Protein AF-A0A938Z4D9-F1 (afdb_monomer)

Structure (mmCIF, N/CA/C/O backbone):
data_AF-A0A938Z4D9-F1
#
_entry.id   AF-A0A938Z4D9-F1
#
loop_
_atom_site.group_PDB
_atom_site.id
_atom_site.type_symbol
_atom_site.label_atom_id
_atom_site.label_alt_id
_atom_site.label_comp_id
_atom_site.label_asym_id
_atom_site.label_entity_id
_atom_site.label_seq_id
_atom_site.pdbx_PDB_ins_code
_atom_site.Cartn_x
_atom_site.Cartn_y
_atom_site.Cartn_z
_atom_site.occupancy
_atom_site.B_iso_or_equiv
_atom_site.auth_seq_id
_atom_site.auth_comp_id
_atom_site.auth_asym_id
_atom_site.auth_atom_id
_atom_site.pdbx_PDB_model_num
ATOM 1 N N . MET A 1 1 ? 13.780 -16.875 -3.526 1.00 54.66 1 MET A N 1
ATOM 2 C CA . MET A 1 1 ? 12.325 -17.129 -3.579 1.00 54.66 1 MET A CA 1
ATOM 3 C C . MET A 1 1 ? 11.646 -15.875 -4.090 1.00 54.66 1 MET A C 1
ATOM 5 O O . MET A 1 1 ? 11.906 -14.808 -3.547 1.00 54.66 1 MET A O 1
ATOM 9 N N . GLN A 1 2 ? 10.846 -15.984 -5.148 1.00 69.38 2 GLN A N 1
ATOM 10 C CA . GLN A 1 2 ? 10.008 -14.881 -5.615 1.00 69.38 2 GLN A CA 1
ATOM 11 C C . GLN A 1 2 ? 8.846 -14.740 -4.625 1.00 69.38 2 GLN A C 1
ATOM 13 O O . GLN A 1 2 ? 8.143 -15.717 -4.373 1.00 69.38 2 GLN A O 1
ATOM 18 N N . ARG A 1 3 ? 8.695 -13.572 -3.990 1.00 84.44 3 ARG A N 1
A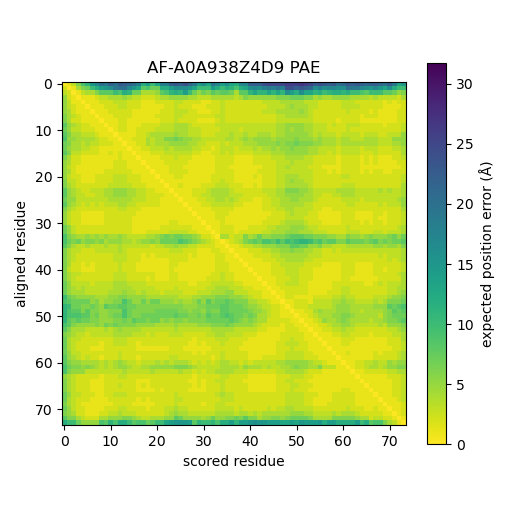TOM 19 C CA . ARG A 1 3 ? 7.560 -13.323 -3.091 1.00 84.44 3 ARG A CA 1
ATOM 20 C C . ARG A 1 3 ? 6.294 -13.190 -3.937 1.00 84.44 3 ARG A C 1
ATOM 22 O O . ARG A 1 3 ? 6.317 -12.483 -4.943 1.00 84.44 3 ARG A O 1
A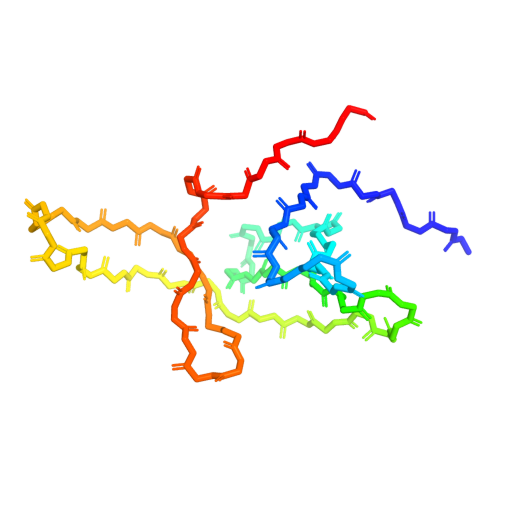TOM 29 N N . LYS A 1 4 ? 5.215 -13.869 -3.541 1.00 92.38 4 LYS A N 1
ATOM 30 C CA . LYS A 1 4 ? 3.908 -13.731 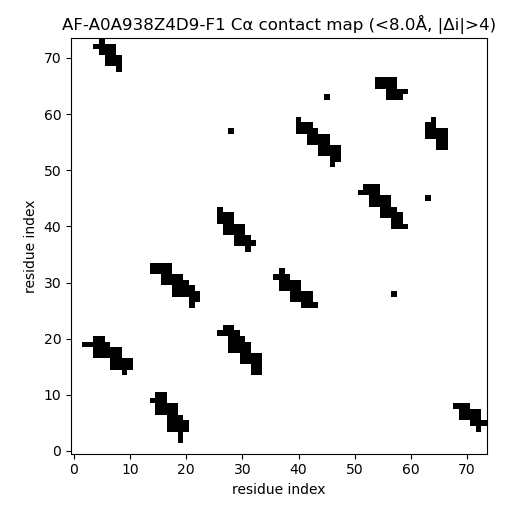-4.192 1.00 92.38 4 LYS A CA 1
ATOM 31 C C . LYS A 1 4 ? 3.340 -12.347 -3.863 1.00 92.38 4 LYS A C 1
ATOM 33 O O . LYS A 1 4 ? 3.371 -11.937 -2.708 1.00 92.38 4 LYS A O 1
ATOM 38 N N . VAL A 1 5 ? 2.864 -11.633 -4.878 1.00 95.00 5 VAL A N 1
ATOM 39 C CA . VAL A 1 5 ? 2.127 -10.375 -4.698 1.00 95.00 5 VAL A CA 1
ATOM 40 C C . VAL A 1 5 ? 0.708 -10.723 -4.251 1.00 95.00 5 VAL A C 1
ATOM 42 O O . VAL A 1 5 ? 0.077 -11.569 -4.877 1.00 95.00 5 VAL A O 1
ATOM 45 N N . ILE A 1 6 ? 0.232 -10.100 -3.173 1.00 96.25 6 ILE A N 1
ATOM 46 C CA . ILE A 1 6 ? -1.125 -10.288 -2.624 1.00 96.25 6 ILE A CA 1
ATOM 47 C C . ILE A 1 6 ? -2.040 -9.095 -2.912 1.00 96.25 6 ILE A C 1
ATOM 49 O O . ILE A 1 6 ? -3.263 -9.206 -2.832 1.00 96.25 6 ILE A O 1
ATOM 53 N N . GLY A 1 7 ? -1.451 -7.949 -3.255 1.00 96.75 7 GLY A N 1
ATOM 54 C CA . GLY A 1 7 ? -2.188 -6.746 -3.596 1.00 96.75 7 GLY A CA 1
ATOM 55 C C . GLY A 1 7 ? -1.370 -5.775 -4.437 1.00 96.75 7 GLY A C 1
ATOM 56 O O . GLY A 1 7 ? -0.139 -5.825 -4.445 1.00 96.75 7 GLY A O 1
ATOM 57 N N . ALA A 1 8 ? -2.055 -4.888 -5.145 1.00 96.06 8 ALA A N 1
ATOM 58 C CA . ALA A 1 8 ? -1.453 -3.872 -5.989 1.00 96.06 8 ALA A CA 1
ATOM 59 C C . ALA A 1 8 ? -2.143 -2.520 -5.790 1.00 96.06 8 ALA A C 1
ATOM 61 O O . ALA A 1 8 ? -3.368 -2.440 -5.767 1.00 96.06 8 ALA A O 1
ATOM 62 N N . TYR A 1 9 ? -1.350 -1.456 -5.696 1.00 96.81 9 TYR A N 1
ATOM 63 C CA . TYR A 1 9 ? -1.842 -0.080 -5.686 1.00 96.81 9 TYR A CA 1
ATOM 64 C C . TYR A 1 9 ? -1.244 0.693 -6.872 1.00 96.81 9 TYR A C 1
ATOM 66 O O . TYR A 1 9 ? -0.012 0.767 -6.991 1.00 96.81 9 TYR A O 1
ATOM 74 N N . PRO A 1 10 ? -2.070 1.243 -7.778 1.00 94.25 10 PRO A N 1
ATOM 75 C CA . PRO A 1 10 ? -1.586 1.972 -8.940 1.00 94.25 10 PRO A CA 1
ATOM 76 C C . PRO A 1 10 ? -1.117 3.373 -8.529 1.00 94.25 10 PRO A C 1
ATOM 78 O O . PRO A 1 10 ? -1.862 4.128 -7.916 1.00 94.25 10 PRO A O 1
ATOM 81 N N . LEU A 1 11 ? 0.113 3.748 -8.895 1.00 93.50 11 LEU A N 1
ATOM 82 C CA . LEU A 1 11 ? 0.588 5.132 -8.752 1.00 93.50 11 LEU A CA 1
ATOM 83 C C . LEU A 1 11 ? 0.400 5.906 -10.059 1.00 93.50 11 LEU A C 1
ATOM 85 O O . LEU A 1 11 ? -0.055 7.045 -10.057 1.00 93.50 11 LEU A O 1
ATOM 89 N N . CYS A 1 12 ? 0.768 5.288 -11.184 1.00 92.25 12 CYS A N 1
ATOM 90 C CA . CYS A 1 12 ? 0.551 5.802 -12.533 1.00 92.25 12 CYS A CA 1
ATOM 91 C C . CYS A 1 12 ? 0.637 4.663 -13.563 1.00 92.25 12 CYS A C 1
ATOM 93 O O . CYS A 1 12 ? 0.873 3.507 -13.216 1.00 92.25 12 CYS A O 1
ATOM 95 N N . ASN A 1 13 ? 0.525 4.992 -14.852 1.00 92.38 13 ASN A N 1
ATOM 96 C CA . ASN A 1 13 ? 0.546 4.006 -15.943 1.00 92.38 13 ASN A CA 1
ATOM 97 C C . ASN A 1 13 ? 1.835 3.161 -16.018 1.00 92.38 13 ASN A C 1
ATOM 99 O O . ASN A 1 13 ? 1.831 2.104 -16.642 1.00 92.38 13 ASN A O 1
ATOM 103 N N . THR A 1 14 ? 2.942 3.617 -15.422 1.00 91.75 14 THR A N 1
ATOM 104 C CA . THR A 1 14 ? 4.254 2.941 -15.468 1.00 91.75 14 THR A CA 1
ATOM 105 C C . THR A 1 14 ? 4.778 2.526 -14.092 1.00 91.75 14 THR A C 1
ATOM 107 O O . THR A 1 14 ? 5.898 2.019 -13.985 1.00 91.75 14 THR A O 1
ATOM 110 N N . ALA A 1 15 ? 4.026 2.791 -13.023 1.00 93.06 15 ALA A N 1
ATOM 111 C CA . ALA A 1 15 ? 4.473 2.540 -11.662 1.00 93.06 15 ALA A CA 1
ATOM 112 C C . ALA A 1 15 ? 3.320 2.087 -10.772 1.00 93.06 15 ALA A C 1
ATOM 114 O O . ALA A 1 15 ? 2.255 2.703 -10.728 1.00 93.06 15 ALA A O 1
ATOM 115 N N . GLY A 1 16 ? 3.576 1.031 -10.011 1.00 94.69 16 GLY A N 1
ATOM 116 C CA . GLY A 1 16 ? 2.652 0.523 -9.014 1.00 94.69 16 GLY A CA 1
ATOM 117 C C . GLY A 1 16 ? 3.398 -0.017 -7.809 1.00 94.69 16 GLY A C 1
ATOM 118 O O . GLY A 1 16 ? 4.564 -0.421 -7.888 1.00 94.69 16 GLY A O 1
ATOM 119 N N . LEU A 1 17 ? 2.705 -0.008 -6.682 1.00 96.94 17 LEU A N 1
ATOM 120 C CA . LEU A 1 17 ? 3.155 -0.671 -5.477 1.00 96.94 17 LEU A CA 1
ATOM 121 C C . LEU A 1 17 ? 2.626 -2.099 -5.474 1.00 96.94 17 LEU A C 1
ATOM 123 O O . LEU A 1 17 ? 1.425 -2.317 -5.591 1.00 96.94 17 LEU A O 1
ATOM 127 N N . ALA A 1 18 ? 3.528 -3.056 -5.315 1.00 96.69 18 ALA A N 1
ATOM 128 C CA . ALA A 1 18 ? 3.206 -4.444 -5.041 1.00 96.69 18 ALA A CA 1
ATOM 129 C C . ALA A 1 18 ? 3.245 -4.670 -3.527 1.00 96.69 18 ALA A C 1
ATOM 131 O O . ALA A 1 18 ? 4.278 -4.445 -2.889 1.00 96.69 18 ALA A O 1
ATOM 132 N N . VAL A 1 19 ? 2.128 -5.118 -2.965 1.00 97.06 19 VAL A N 1
ATOM 133 C CA . VAL A 1 19 ? 2.015 -5.566 -1.578 1.00 97.06 19 VAL A CA 1
ATOM 134 C C . VAL A 1 19 ? 2.294 -7.061 -1.544 1.00 97.06 19 VAL A C 1
ATOM 136 O O . VAL A 1 19 ? 1.685 -7.834 -2.283 1.00 97.06 19 VAL A O 1
ATOM 139 N N . TYR A 1 20 ? 3.232 -7.463 -0.694 1.00 96.44 20 TYR A N 1
ATOM 140 C CA . TYR A 1 20 ? 3.684 -8.849 -0.588 1.00 96.44 20 TYR A CA 1
ATOM 141 C C . TYR A 1 20 ? 3.202 -9.526 0.691 1.00 96.44 20 TYR A C 1
ATOM 143 O O . TYR A 1 20 ? 2.974 -10.731 0.695 1.00 96.44 20 TYR A O 1
ATOM 151 N N . GLU A 1 21 ? 3.082 -8.765 1.777 1.00 96.50 21 GLU A N 1
ATOM 152 C CA . GLU A 1 21 ? 2.804 -9.304 3.105 1.00 96.50 21 GLU A CA 1
ATOM 153 C C . GLU A 1 21 ? 2.216 -8.217 4.002 1.00 96.50 21 GLU A C 1
ATOM 155 O O . GLU A 1 21 ? 2.660 -7.068 3.951 1.00 96.50 21 GLU A O 1
ATOM 160 N N . ILE A 1 22 ? 1.243 -8.596 4.825 1.00 96.62 22 ILE A N 1
ATOM 161 C CA . ILE A 1 22 ? 0.736 -7.805 5.944 1.00 96.62 22 ILE A CA 1
ATOM 162 C C . ILE A 1 22 ? 1.077 -8.606 7.200 1.00 96.62 22 IL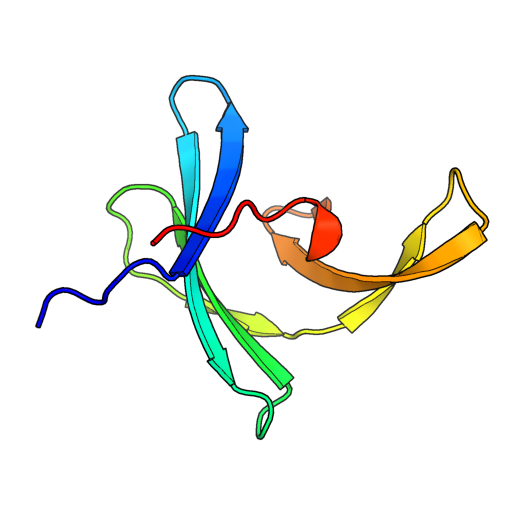E A C 1
ATOM 164 O O . ILE A 1 22 ? 0.707 -9.774 7.309 1.00 96.62 22 ILE A O 1
ATOM 168 N N . ASP A 1 23 ? 1.844 -7.997 8.096 1.00 97.19 23 ASP A N 1
ATOM 169 C CA . ASP A 1 23 ? 2.295 -8.584 9.353 1.00 97.19 23 ASP A CA 1
ATOM 170 C C . ASP A 1 23 ? 1.553 -7.892 10.500 1.00 97.19 23 ASP A C 1
ATOM 172 O O . ASP A 1 23 ? 1.992 -6.861 11.016 1.00 97.19 23 ASP A O 1
ATOM 176 N N . ASP A 1 24 ? 0.406 -8.468 10.870 1.00 93.69 24 ASP A N 1
ATOM 177 C CA . ASP A 1 24 ? -0.481 -7.953 11.923 1.00 93.69 24 ASP A CA 1
ATOM 178 C C . ASP A 1 24 ? 0.168 -7.979 13.316 1.00 93.69 24 ASP A C 1
ATOM 180 O O . ASP A 1 24 ? -0.311 -7.329 14.239 1.00 93.69 24 ASP A O 1
ATOM 184 N N . ARG A 1 25 ? 1.247 -8.751 13.512 1.00 96.31 25 ARG A N 1
ATOM 185 C CA . ARG A 1 25 ? 1.930 -8.831 14.815 1.00 96.31 25 ARG A CA 1
ATOM 186 C C . ARG A 1 25 ? 2.821 -7.624 15.072 1.00 96.31 25 ARG A C 1
ATOM 188 O O . ARG A 1 25 ? 3.026 -7.256 16.222 1.00 96.31 25 ARG A O 1
ATOM 195 N N . GLU A 1 26 ? 3.366 -7.053 14.005 1.00 97.06 26 GLU A N 1
ATOM 196 C CA . GLU A 1 26 ? 4.327 -5.947 14.041 1.00 97.06 26 GLU A CA 1
ATOM 197 C C . GLU A 1 26 ? 3.747 -4.661 13.417 1.00 97.06 26 GLU A C 1
ATOM 199 O O . GLU A 1 26 ? 4.494 -3.715 13.153 1.00 97.06 26 GLU A O 1
ATOM 204 N N . ASP A 1 27 ? 2.434 -4.636 13.143 1.00 97.06 27 ASP A N 1
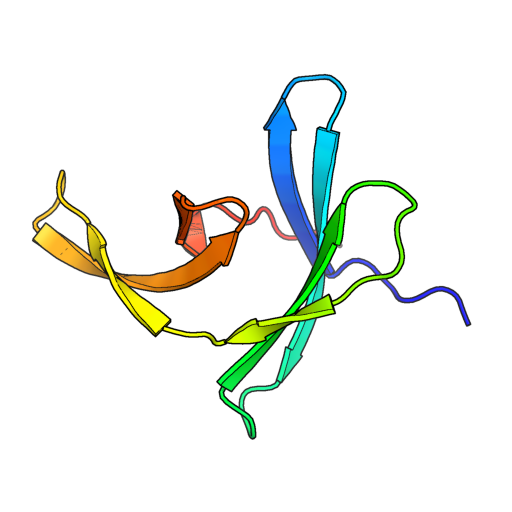ATOM 205 C CA . ASP A 1 27 ? 1.694 -3.534 12.511 1.00 97.06 27 ASP A CA 1
ATOM 206 C C . ASP A 1 27 ? 2.423 -2.957 11.288 1.00 97.06 27 ASP A C 1
ATOM 208 O O . ASP A 1 27 ? 2.693 -1.751 11.186 1.00 97.06 27 ASP A O 1
ATOM 212 N N . ARG A 1 28 ? 2.803 -3.827 10.346 1.00 98.12 28 ARG A N 1
ATOM 213 C CA . ARG A 1 28 ? 3.580 -3.422 9.167 1.00 98.12 28 ARG A CA 1
ATOM 214 C C . ARG A 1 28 ? 3.183 -4.164 7.901 1.00 98.12 28 ARG A C 1
ATOM 216 O O . ARG A 1 28 ? 2.719 -5.296 7.922 1.00 98.12 28 ARG A O 1
ATOM 223 N N . VAL A 1 29 ? 3.437 -3.520 6.771 1.00 98.31 29 VAL A N 1
ATOM 224 C CA . VAL A 1 29 ? 3.161 -4.049 5.434 1.00 98.31 29 VAL A CA 1
ATOM 225 C C . VAL A 1 29 ? 4.424 -4.012 4.578 1.00 98.31 29 VAL A C 1
ATOM 227 O O . VAL A 1 29 ? 5.172 -3.030 4.589 1.00 98.31 29 VAL A O 1
ATOM 230 N N . LEU A 1 30 ? 4.691 -5.098 3.852 1.00 97.81 30 LEU A N 1
ATOM 231 C CA . LEU A 1 30 ? 5.840 -5.230 2.962 1.00 97.81 30 LEU A CA 1
ATOM 232 C C . LEU A 1 30 ? 5.444 -4.805 1.549 1.00 97.81 30 LEU A C 1
ATOM 234 O O . LEU A 1 30 ? 4.666 -5.489 0.880 1.00 97.81 30 LEU A O 1
ATOM 238 N N . VAL A 1 31 ? 6.022 -3.701 1.080 1.00 97.38 31 VAL A N 1
ATOM 239 C CA . VAL A 1 31 ? 5.642 -3.067 -0.188 1.00 97.38 31 VAL A CA 1
ATOM 240 C C . VAL A 1 31 ? 6.869 -2.813 -1.056 1.00 97.38 31 VAL A C 1
ATOM 242 O O . VAL A 1 31 ? 7.894 -2.332 -0.573 1.00 97.38 31 VAL A O 1
ATOM 245 N N . GLY A 1 32 ? 6.781 -3.124 -2.348 1.00 96.31 32 GLY A N 1
ATOM 246 C CA . GLY A 1 32 ? 7.812 -2.819 -3.343 1.00 96.31 32 GLY A CA 1
ATOM 247 C C . GLY A 1 32 ? 7.278 -1.946 -4.471 1.00 96.31 32 GLY A C 1
ATOM 248 O O . GLY A 1 32 ? 6.123 -2.071 -4.857 1.00 96.31 32 GLY A O 1
ATOM 249 N N . LEU A 1 33 ? 8.130 -1.075 -5.013 1.00 95.69 33 LEU A N 1
ATOM 250 C CA . LEU A 1 33 ? 7.836 -0.291 -6.214 1.00 95.69 33 LEU A CA 1
ATOM 251 C C . LEU A 1 33 ? 8.469 -0.982 -7.419 1.00 95.69 33 LEU A C 1
ATOM 253 O O . LEU A 1 33 ? 9.700 -1.026 -7.513 1.00 95.69 33 LEU A O 1
ATOM 257 N N . ASN A 1 34 ? 7.650 -1.478 -8.345 1.00 86.81 34 ASN A N 1
ATOM 258 C CA . ASN A 1 34 ? 8.117 -2.217 -9.521 1.00 86.81 34 ASN A CA 1
ATOM 259 C C . ASN A 1 34 ? 9.128 -3.324 -9.120 1.00 86.81 34 ASN A C 1
ATOM 261 O O . ASN A 1 34 ? 8.812 -4.185 -8.303 1.00 86.81 34 ASN A O 1
ATOM 265 N N . ASN A 1 35 ? 10.357 -3.275 -9.649 1.00 82.62 35 ASN A N 1
ATOM 266 C CA . ASN A 1 35 ? 11.417 -4.261 -9.396 1.00 82.62 35 ASN A CA 1
ATOM 267 C C . ASN A 1 35 ? 12.363 -3.884 -8.240 1.00 82.62 35 ASN A C 1
ATOM 269 O O . ASN A 1 35 ? 13.384 -4.545 -8.040 1.00 82.62 35 ASN A O 1
ATOM 273 N N . ASN A 1 36 ? 12.070 -2.817 -7.492 1.00 91.12 36 ASN A N 1
ATOM 274 C CA . ASN A 1 36 ? 12.907 -2.427 -6.361 1.00 91.12 36 ASN A CA 1
ATOM 275 C C . ASN A 1 36 ? 12.724 -3.391 -5.178 1.00 91.12 36 ASN A C 1
ATOM 277 O O . ASN A 1 36 ? 11.623 -3.911 -4.974 1.00 91.12 36 ASN A O 1
ATOM 281 N N . PRO A 1 37 ? 13.766 -3.587 -4.344 1.00 94.31 37 PRO A N 1
ATOM 282 C CA . PRO A 1 37 ? 13.642 -4.370 -3.123 1.00 94.31 37 PRO A CA 1
ATOM 283 C C . PRO A 1 37 ? 12.494 -3.841 -2.249 1.00 94.31 37 PRO A C 1
ATOM 285 O O . PRO A 1 37 ? 12.463 -2.636 -1.966 1.00 94.31 37 PRO A O 1
ATOM 288 N N . PRO A 1 38 ? 11.560 -4.706 -1.817 1.00 96.31 38 PRO A N 1
ATOM 289 C CA . PRO A 1 38 ? 10.443 -4.273 -0.998 1.00 96.31 38 PRO A CA 1
ATOM 290 C C . PRO A 1 38 ? 10.917 -3.849 0.392 1.00 96.31 38 PRO A C 1
ATOM 292 O O . PRO A 1 38 ? 11.937 -4.328 0.895 1.00 96.31 38 PRO A O 1
ATOM 295 N N . ARG A 1 39 ? 10.165 -2.943 1.015 1.00 97.31 39 ARG A N 1
ATOM 296 C CA . ARG A 1 39 ? 10.453 -2.374 2.333 1.00 97.31 39 ARG A CA 1
ATOM 297 C C . ARG A 1 39 ? 9.231 -2.488 3.230 1.00 97.31 39 ARG A C 1
ATOM 299 O O . ARG A 1 39 ? 8.102 -2.496 2.747 1.00 97.31 39 ARG A O 1
ATOM 306 N N . TRP A 1 40 ? 9.483 -2.580 4.528 1.00 97.94 40 TRP A N 1
ATOM 307 C CA . TRP A 1 40 ? 8.437 -2.555 5.538 1.00 97.94 40 TRP A CA 1
ATOM 308 C C . TRP A 1 40 ? 7.992 -1.120 5.803 1.00 97.94 40 TRP A C 1
ATOM 310 O O . TRP A 1 40 ? 8.824 -0.239 6.027 1.00 97.94 40 TRP A O 1
ATOM 320 N N . TYR A 1 41 ? 6.683 -0.913 5.803 1.00 98.19 41 TYR A N 1
ATOM 321 C CA . TYR A 1 41 ? 6.033 0.341 6.155 1.00 98.19 41 TYR A CA 1
ATOM 322 C C . TYR A 1 41 ? 5.120 0.106 7.348 1.00 98.19 41 TYR A C 1
ATOM 324 O O . TYR A 1 41 ? 4.457 -0.925 7.422 1.00 98.19 41 TYR A O 1
ATOM 332 N N . LYS A 1 42 ? 5.090 1.061 8.279 1.00 98.12 42 LYS A N 1
ATOM 333 C CA . LYS A 1 42 ? 4.203 0.999 9.440 1.00 98.12 42 LYS A CA 1
ATOM 334 C C . LYS A 1 42 ? 2.751 1.181 8.995 1.00 98.12 42 LYS A C 1
ATOM 336 O O . LYS A 1 42 ? 2.452 2.130 8.263 1.00 98.12 42 LYS A O 1
ATOM 341 N N . ILE A 1 43 ? 1.881 0.298 9.467 1.00 98.25 43 ILE A N 1
ATOM 342 C CA . ILE A 1 43 ? 0.433 0.421 9.339 1.00 98.25 43 ILE A CA 1
ATOM 343 C C . ILE A 1 43 ? -0.044 1.484 10.321 1.00 98.25 43 ILE A C 1
ATOM 345 O O . ILE A 1 43 ? 0.434 1.584 11.454 1.00 98.25 43 ILE A O 1
ATOM 349 N N . ARG A 1 44 ? -0.963 2.327 9.869 1.00 96.50 44 ARG A N 1
ATOM 350 C CA . ARG A 1 44 ? -1.605 3.322 10.716 1.00 96.50 44 ARG A CA 1
ATOM 351 C C . ARG A 1 44 ? -3.028 3.576 10.268 1.00 96.50 44 ARG A C 1
ATOM 353 O O . ARG A 1 44 ? -3.364 3.410 9.098 1.00 96.50 44 ARG A O 1
ATOM 360 N N . GLU A 1 45 ? -3.799 4.082 11.209 1.00 97.06 45 GLU A N 1
ATOM 361 C CA . GLU A 1 45 ? -5.091 4.682 10.948 1.00 97.06 45 GLU A CA 1
ATOM 362 C C . GLU A 1 45 ? -4.914 6.150 10.522 1.00 97.06 45 GLU A C 1
ATOM 364 O O . GLU A 1 45 ? -4.016 6.855 11.009 1.00 97.06 45 GLU A O 1
ATOM 369 N N . ALA A 1 46 ? -5.752 6.617 9.601 1.00 96.12 46 ALA A N 1
ATOM 370 C CA . ALA A 1 46 ? -5.886 8.027 9.258 1.00 96.12 46 ALA A CA 1
ATOM 371 C C . ALA A 1 46 ? -7.351 8.357 8.952 1.00 96.12 46 ALA A C 1
ATOM 373 O O . ALA A 1 46 ? -8.090 7.506 8.463 1.00 96.12 46 ALA A O 1
ATOM 374 N N . CYS A 1 47 ? -7.749 9.596 9.242 1.00 94.31 47 CYS A N 1
ATOM 375 C CA . CYS A 1 47 ? -9.064 10.109 8.873 1.00 94.31 47 CYS A CA 1
ATOM 376 C C . CYS A 1 47 ? -9.081 10.411 7.370 1.00 94.31 47 CYS A C 1
ATOM 378 O O . CYS A 1 47 ? -8.252 11.187 6.881 1.00 94.31 47 CYS A O 1
ATOM 380 N N . ASP A 1 48 ? -9.998 9.776 6.655 1.00 88.94 48 ASP A N 1
ATOM 381 C CA . ASP A 1 48 ? -10.361 10.113 5.291 1.00 88.94 48 ASP A CA 1
ATOM 382 C C . ASP A 1 48 ? -11.092 11.463 5.310 1.00 88.94 48 ASP A C 1
ATOM 384 O O . ASP A 1 48 ? -12.096 11.645 5.995 1.00 88.94 48 ASP A O 1
ATOM 388 N N . MET A 1 49 ? -10.547 12.448 4.599 1.00 86.75 49 MET A N 1
ATOM 389 C CA . MET A 1 49 ? -11.035 13.829 4.669 1.00 86.75 49 MET A CA 1
ATOM 390 C C . MET A 1 49 ? -12.334 14.053 3.889 1.00 86.75 49 MET A C 1
ATOM 392 O O . MET A 1 49 ? -13.006 15.057 4.132 1.00 86.75 49 MET A O 1
ATOM 396 N N . ASP A 1 50 ? -12.683 13.149 2.975 1.00 87.81 50 ASP A N 1
ATOM 397 C CA . ASP A 1 50 ? -13.884 13.256 2.150 1.00 87.81 50 ASP A CA 1
ATOM 398 C C . ASP A 1 50 ? -15.096 12.649 2.871 1.00 87.81 50 ASP A C 1
ATOM 400 O O . ASP A 1 50 ? -16.209 13.170 2.783 1.00 87.81 50 ASP A O 1
ATOM 404 N N . THR A 1 51 ? -14.878 11.568 3.622 1.00 90.06 51 THR A N 1
ATOM 405 C CA . THR A 1 51 ? -15.927 10.824 4.342 1.00 90.06 51 THR A CA 1
ATOM 406 C C . THR A 1 51 ? -15.966 11.114 5.844 1.00 90.06 51 THR A C 1
ATOM 408 O O . THR A 1 51 ? -17.008 10.948 6.477 1.00 90.06 51 THR A O 1
ATOM 411 N N . GLY A 1 52 ? -14.851 11.559 6.428 1.00 92.88 52 GLY A N 1
ATOM 412 C CA . GLY A 1 52 ? -14.664 11.691 7.874 1.00 92.88 52 GLY A CA 1
ATOM 413 C C . GLY A 1 52 ? -14.455 10.356 8.601 1.00 92.88 52 GLY A C 1
ATOM 414 O O . GLY A 1 52 ? -14.413 10.340 9.833 1.00 92.88 52 GLY A O 1
ATOM 415 N N . GLU A 1 53 ? -14.351 9.241 7.873 1.00 94.81 53 GLU A N 1
ATOM 416 C CA . GLU A 1 53 ? -14.144 7.915 8.450 1.00 9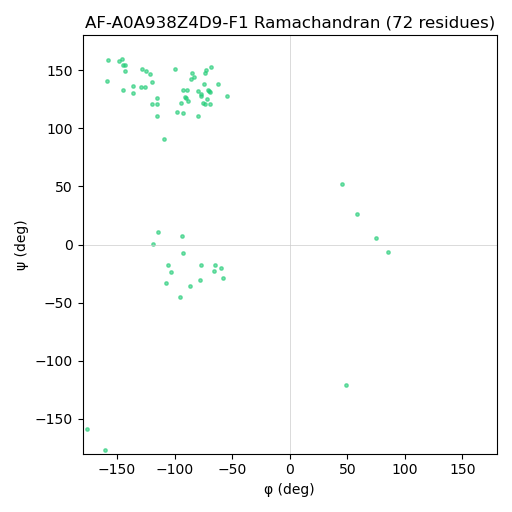4.81 53 GLU A CA 1
ATOM 417 C C . GLU A 1 53 ? -12.663 7.641 8.713 1.00 94.81 53 GLU A C 1
ATOM 419 O O . GLU A 1 53 ? -11.773 8.090 7.994 1.00 94.81 53 GLU A O 1
ATO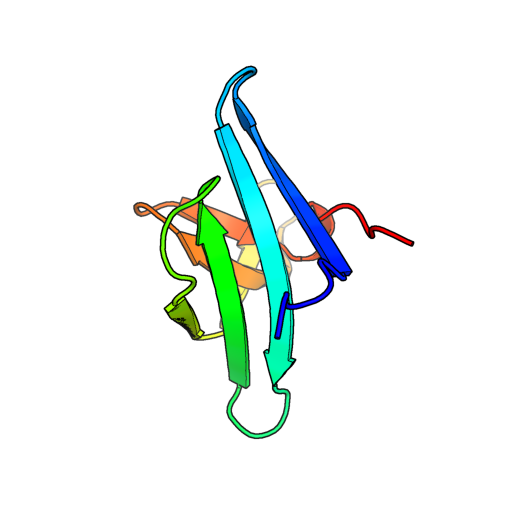M 424 N N . TYR A 1 54 ? -12.381 6.870 9.759 1.00 95.19 54 TYR A N 1
ATOM 425 C CA . TYR A 1 54 ? -11.029 6.412 10.043 1.00 95.19 54 TYR A CA 1
ATOM 426 C C . TYR A 1 54 ? -10.766 5.103 9.302 1.00 95.19 54 TYR A C 1
ATOM 428 O O . TYR A 1 54 ? -11.493 4.124 9.473 1.00 95.19 54 TYR A O 1
ATOM 436 N N . VAL A 1 55 ? -9.714 5.084 8.483 1.00 96.62 55 VAL A N 1
ATOM 437 C CA . VAL A 1 55 ? -9.343 3.930 7.659 1.00 96.62 55 VAL A CA 1
ATOM 438 C C . VAL A 1 55 ? -7.900 3.504 7.918 1.00 96.62 55 VAL A C 1
ATOM 440 O O . VAL A 1 55 ? -7.025 4.317 8.229 1.00 96.62 55 VAL A O 1
ATOM 443 N N . MET A 1 56 ? -7.641 2.204 7.774 1.00 97.19 56 MET A N 1
ATOM 444 C CA . MET A 1 56 ? -6.305 1.624 7.921 1.00 97.19 56 MET A CA 1
ATOM 445 C C . MET A 1 56 ? -5.524 1.692 6.610 1.00 97.19 56 MET A C 1
ATOM 447 O O . MET A 1 56 ? -6.068 1.467 5.528 1.00 97.19 56 MET A O 1
ATOM 451 N N . GLY A 1 57 ? -4.225 1.952 6.708 1.00 97.50 57 GLY A N 1
ATOM 452 C CA . GLY A 1 57 ? -3.343 2.032 5.552 1.00 97.50 57 GLY A CA 1
ATOM 453 C C . GLY A 1 57 ? -1.887 2.255 5.936 1.00 97.50 57 GLY A C 1
ATOM 454 O O . GLY A 1 57 ? -1.465 1.981 7.060 1.00 97.50 57 GLY A O 1
ATOM 455 N N . PHE A 1 58 ? -1.098 2.770 5.000 1.00 97.88 58 PHE A N 1
ATOM 456 C CA . PHE A 1 58 ? 0.324 3.045 5.206 1.00 97.88 58 PHE A CA 1
ATOM 457 C C . PHE A 1 58 ? 0.770 4.285 4.430 1.00 97.88 58 PHE A C 1
ATOM 459 O O . PHE A 1 58 ? 0.127 4.714 3.477 1.00 97.88 58 PHE A O 1
ATOM 466 N N . ASN A 1 59 ? 1.892 4.882 4.836 1.00 96.94 59 ASN A N 1
ATOM 467 C CA . ASN A 1 59 ? 2.458 6.024 4.119 1.00 96.94 59 AS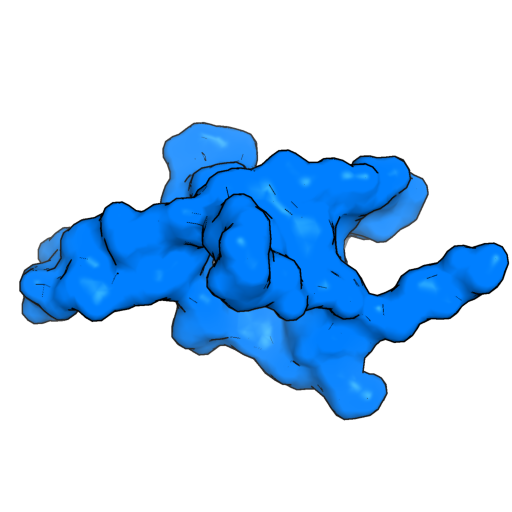N A CA 1
ATOM 468 C C . ASN A 1 59 ? 3.484 5.578 3.080 1.00 96.94 59 ASN A C 1
ATOM 470 O O . ASN A 1 59 ? 4.427 4.857 3.406 1.00 96.94 59 ASN A O 1
ATOM 474 N N . TYR A 1 60 ? 3.376 6.112 1.867 1.00 96.00 60 TYR A N 1
ATOM 475 C CA . TYR A 1 60 ? 4.371 5.957 0.815 1.00 96.00 60 TYR A CA 1
ATOM 476 C C . TYR A 1 60 ? 4.611 7.293 0.110 1.00 96.00 60 TYR A C 1
ATOM 478 O O . TYR A 1 60 ? 3.671 7.976 -0.286 1.00 96.00 60 TYR A O 1
ATOM 486 N N . GLY A 1 61 ? 5.878 7.691 -0.047 1.00 91.38 61 GLY A N 1
ATOM 487 C CA . GLY A 1 61 ? 6.232 8.908 -0.791 1.00 91.38 61 GLY A CA 1
ATOM 488 C C . GLY A 1 61 ? 5.600 10.200 -0.248 1.00 91.38 61 GLY A C 1
ATOM 489 O O . GLY A 1 61 ? 5.375 11.127 -1.014 1.00 91.38 61 GLY A O 1
ATOM 490 N N . GLY A 1 62 ? 5.272 10.252 1.048 1.00 90.88 62 GLY A N 1
ATOM 491 C CA . GLY A 1 62 ? 4.592 11.391 1.682 1.00 90.88 62 GLY A CA 1
ATOM 492 C C . GLY A 1 62 ? 3.062 11.373 1.584 1.00 90.88 62 GLY A C 1
ATOM 493 O O . GLY A 1 62 ? 2.419 12.189 2.235 1.00 90.88 62 GLY A O 1
ATOM 494 N N . SER A 1 63 ? 2.481 10.428 0.841 1.00 92.62 63 SER A N 1
ATOM 495 C CA . SER A 1 63 ? 1.030 10.226 0.749 1.00 92.62 63 SER A CA 1
ATOM 496 C C . SER A 1 63 ? 0.580 9.077 1.649 1.00 92.62 63 SER A C 1
ATOM 498 O O . SER A 1 63 ? 1.350 8.148 1.905 1.00 92.62 63 SER A O 1
ATOM 500 N N . PHE A 1 64 ? -0.661 9.138 2.127 1.00 95.62 64 PHE A N 1
ATOM 501 C CA . PHE A 1 64 ? -1.319 8.016 2.793 1.00 95.62 64 PHE A CA 1
ATOM 502 C C . PHE A 1 64 ? -2.042 7.160 1.750 1.00 95.62 64 PHE A C 1
ATOM 504 O O . PHE A 1 64 ? -2.715 7.702 0.880 1.00 95.62 64 PHE A O 1
ATOM 511 N N . ILE A 1 65 ? -1.866 5.843 1.829 1.00 96.75 65 ILE A N 1
ATOM 512 C CA . ILE A 1 65 ? -2.500 4.856 0.957 1.00 96.75 65 ILE A CA 1
ATOM 513 C C . ILE A 1 65 ? -3.414 4.000 1.833 1.00 96.75 65 ILE A C 1
ATOM 515 O O . ILE A 1 65 ? -2.893 3.234 2.656 1.00 96.75 65 ILE A O 1
ATOM 519 N N . PRO A 1 66 ? -4.743 4.119 1.694 1.00 96.50 66 PRO A N 1
ATOM 520 C CA . PRO A 1 66 ? -5.675 3.282 2.431 1.00 96.50 66 PRO A CA 1
ATOM 521 C C . PRO A 1 66 ? -5.677 1.861 1.857 1.00 96.50 66 PRO A C 1
ATOM 523 O O . PRO A 1 66 ? -5.509 1.647 0.655 1.00 96.50 66 PRO A O 1
ATOM 526 N N . PHE A 1 67 ? -5.888 0.861 2.711 1.00 96.69 67 PHE A N 1
ATOM 527 C CA . PHE A 1 67 ? -5.968 -0.528 2.255 1.00 96.69 67 PHE A CA 1
ATOM 528 C C . PHE A 1 67 ? -7.185 -0.805 1.367 1.00 96.69 67 PHE A C 1
ATOM 530 O O . PHE A 1 67 ? -7.129 -1.735 0.567 1.00 96.6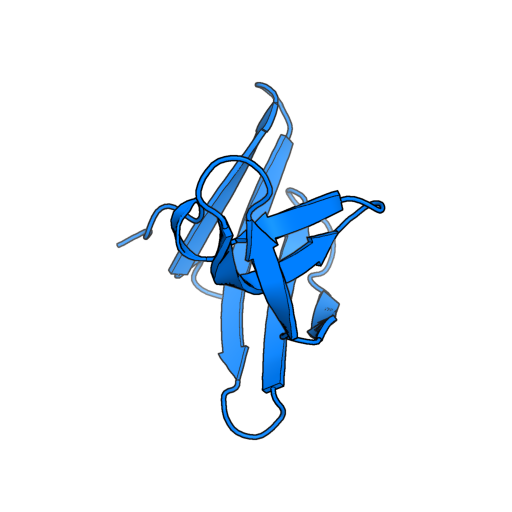9 67 PHE A O 1
ATOM 537 N N . SER A 1 68 ? -8.243 0.006 1.459 1.00 94.44 68 SER A N 1
ATOM 538 C CA . SER A 1 68 ? -9.408 -0.062 0.565 1.00 94.44 68 SER A CA 1
ATOM 539 C C . SER A 1 68 ? -9.045 0.120 -0.910 1.00 94.44 68 SER A C 1
ATOM 541 O O . SER A 1 68 ? -9.710 -0.452 -1.770 1.00 94.44 68 SER A O 1
ATOM 543 N N . ASP A 1 69 ? -7.975 0.863 -1.196 1.00 95.62 69 ASP A N 1
ATOM 544 C CA . ASP A 1 69 ? -7.545 1.177 -2.562 1.00 95.62 69 ASP A CA 1
ATOM 545 C C . ASP A 1 69 ? -6.521 0.164 -3.094 1.00 95.62 69 ASP A C 1
ATOM 547 O O . ASP A 1 69 ? -6.138 0.192 -4.268 1.00 95.62 69 ASP A O 1
ATOM 551 N N . VAL A 1 70 ? -6.055 -0.751 -2.239 1.00 97.19 70 VAL A N 1
ATOM 552 C CA . VAL A 1 70 ? -5.173 -1.845 -2.641 1.00 97.19 70 VAL A CA 1
ATOM 553 C C . VAL A 1 70 ? -6.023 -2.943 -3.275 1.00 97.19 70 VAL A C 1
ATOM 555 O O . VAL A 1 70 ? -6.761 -3.662 -2.604 1.00 97.19 70 VAL A O 1
ATOM 558 N N . MET A 1 71 ? -5.872 -3.127 -4.584 1.00 97.06 71 MET A N 1
ATOM 559 C CA . MET A 1 71 ? -6.545 -4.198 -5.312 1.00 97.06 71 MET A CA 1
ATOM 560 C C . MET A 1 71 ? -5.925 -5.543 -4.949 1.00 97.06 71 MET A C 1
ATOM 562 O O . MET A 1 71 ? -4.719 -5.732 -5.105 1.00 97.06 71 MET A O 1
ATOM 566 N N . ARG A 1 72 ? -6.742 -6.496 -4.503 1.00 94.88 72 ARG A N 1
ATOM 567 C CA . ARG A 1 72 ? -6.305 -7.873 -4.248 1.00 94.88 72 ARG A CA 1
ATOM 568 C C . ARG A 1 72 ? -5.819 -8.535 -5.541 1.00 94.88 72 ARG A C 1
ATOM 570 O O . ARG A 1 72 ? -6.446 -8.389 -6.587 1.00 94.88 72 ARG A O 1
ATOM 577 N N . VAL A 1 73 ? -4.719 -9.276 -5.446 1.00 91.81 73 VAL A N 1
ATOM 578 C CA . VAL A 1 73 ? -4.158 -10.076 -6.543 1.00 91.81 73 VAL A CA 1
ATOM 579 C C . VAL A 1 73 ? -4.244 -11.553 -6.154 1.00 91.81 73 VAL A C 1
ATOM 581 O O . VAL A 1 73 ? -3.795 -11.927 -5.068 1.00 91.81 73 VAL A O 1
ATOM 584 N N . ASP A 1 74 ? -4.852 -12.369 -7.018 1.00 76.06 74 ASP A N 1
ATOM 585 C CA . ASP A 1 74 ? -5.070 -13.809 -6.801 1.00 76.06 74 ASP A CA 1
ATOM 586 C C . ASP A 1 74 ? -3.835 -14.681 -7.088 1.00 76.06 74 ASP A C 1
ATOM 588 O O . ASP A 1 74 ? -3.023 -14.356 -7.984 1.00 76.06 74 ASP A O 1
#

Radius of gyration: 12.29 Å; Cα contacts (8 Å, |Δi|>4): 137; chains: 1; bounding box: 30×31×31 Å

Nearest PDB structures (foldseek):
  4mi7-assembly1_A  TM=6.457E-01  e=6.204E-01  Salmonella enterica subsp. enterica serovar Typhimurium str. SL1344
  8bnx-assembly2_B  TM=4.427E-01  e=1.128E+00  Deferribacter desulfuricans
  8exw-assembly1_A  TM=4.756E-01  e=2.412E+00  Drosophila melanogaster
  8qyu-assembly1_A  TM=4.451E-01  e=2.284E+00  Bos taurus
  6fsa-assembly1_A  TM=4.459E-01  e=2.547E+00  Bos taurus

Solvent-accessible surface area (backbone atoms only — not comparable to full-atom values): 4433 Å² total; per-residue (Å²): 133,87,80,62,57,46,23,39,33,82,76,53,101,90,42,37,38,37,30,52,48,76,40,82,91,75,44,29,34,34,37,17,56,71,93,47,84,61,46,79,35,61,52,44,75,45,71,39,85,90,80,68,46,76,42,53,25,34,67,55,97,91,41,80,46,52,52,88,68,40,43,76,43,132

Secondary structure (DSSP, 8-state):
-PPPP-EEEEEETTEEEEEEEEETTTTEEEEEETTSPPEEEEEEEEE-TTT--EEEEEEETTEEEEGGGSEE--

Sequence (74 aa):
MQRKVIGAYPLCNTAGLAVYEIDDREDRVLVGLNNNPPRWYKIREACDMDTGEYVMGFNYGGSFIPFSDVMRVD

Mean predicted aligned error: 3.31 Å

Foldseek 3Di:
DDQDFFWWADPDPQWIKTWRDQDPVQQWTWIDIDPDHTDIFHKDWDQDPVPRDIAIFTDDPNDTDGPVRIGTDD

pLDDT: mean 93.65, std 6.68, range [54.66, 98.31]